Protein AF-A0A849EPE6-F1 (afdb_monomer_lite)

Sequence (149 aa):
YKRLVNDLRHNDMVILGFRPEEKKQYGLLEIQEGRVCKIIEWKYWRDYSLEAQATLTLCNAGIYAVRKEVLERYLPVLSNRPQRVNKRVNGRMTEIEEYFITDLVEFMVVDGCRVGYVVCADEHEPMGVDDPVSLAWAQKVYAAHLNSA

Foldseek 3Di:
DVVQQVCVVPFQKEFEWEADPDQPQFWFFDDDPQFGQATHGSVCCVVDDPVSVVVRRIGTLVDMDGDPVLCVVCVVVQVVDFDWDFDQDPNDTDTDTHGDPRVSSNVCVVVPGTYHYDYDPDPLVSDDDDDPVNVVVNVVVVVVVVVVD

Structure (mmCIF, N/CA/C/O backbone):
data_AF-A0A849EPE6-F1
#
_entry.id   AF-A0A849EPE6-F1
#
loop_
_atom_site.group_PDB
_atom_site.id
_atom_site.type_symbol
_atom_site.label_atom_id
_atom_site.label_alt_id
_atom_site.label_comp_id
_atom_site.label_asym_id
_atom_site.label_entity_id
_atom_site.label_seq_id
_atom_site.pdbx_PDB_ins_code
_atom_site.Cartn_x
_atom_site.Cartn_y
_atom_site.Cartn_z
_atom_site.occupancy
_atom_site.B_iso_or_equiv
_atom_site.auth_seq_id
_atom_site.auth_comp_id
_atom_site.auth_asym_id
_atom_site.auth_atom_id
_atom_site.pdbx_PDB_model_num
ATOM 1 N N . TYR A 1 1 ? -5.715 -9.994 -10.024 1.00 84.56 1 TYR A N 1
ATOM 2 C CA . TYR A 1 1 ? -7.021 -9.647 -9.406 1.00 84.56 1 TYR A CA 1
ATOM 3 C C . TYR A 1 1 ? -7.792 -10.809 -8.771 1.00 84.56 1 TYR A C 1
ATOM 5 O O . TYR A 1 1 ? -8.131 -10.681 -7.605 1.00 84.56 1 TYR A O 1
ATOM 13 N N . LYS A 1 2 ? -8.051 -11.949 -9.443 1.00 94.12 2 LYS A N 1
ATOM 14 C CA . LYS A 1 2 ? -8.824 -13.073 -8.843 1.00 94.12 2 LYS A CA 1
ATOM 15 C C . LYS A 1 2 ? -8.301 -13.538 -7.471 1.00 94.12 2 LYS A C 1
ATOM 17 O O . LYS A 1 2 ? -9.099 -13.772 -6.574 1.00 94.12 2 LYS A O 1
ATOM 22 N N . ARG A 1 3 ? -6.973 -13.612 -7.298 1.00 95.69 3 ARG A N 1
ATOM 23 C CA . ARG A 1 3 ? -6.330 -13.938 -6.009 1.00 95.69 3 ARG A CA 1
ATOM 24 C C . ARG A 1 3 ? -6.720 -12.957 -4.893 1.00 95.69 3 ARG A C 1
ATOM 26 O O . ARG A 1 3 ? -7.149 -13.404 -3.842 1.00 95.69 3 ARG A O 1
ATOM 33 N N . LEU A 1 4 ? -6.685 -11.647 -5.165 1.00 96.56 4 LEU A N 1
ATOM 34 C CA . LEU A 1 4 ? -7.097 -10.612 -4.204 1.00 96.56 4 LEU A CA 1
ATOM 35 C C . LEU A 1 4 ? -8.547 -10.813 -3.745 1.00 96.56 4 LEU A C 1
ATOM 37 O O . LEU A 1 4 ? -8.831 -10.791 -2.554 1.00 96.56 4 LEU A O 1
ATOM 41 N N . VAL A 1 5 ? -9.460 -11.046 -4.694 1.00 97.19 5 VAL A N 1
ATOM 42 C CA . VAL A 1 5 ? -10.888 -11.244 -4.397 1.00 97.19 5 VAL A CA 1
ATOM 43 C C . VAL A 1 5 ? -11.125 -1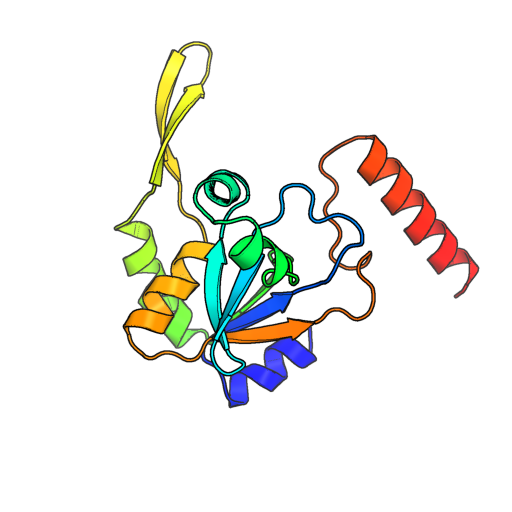2.548 -3.632 1.00 97.19 5 VAL A C 1
ATOM 45 O O . VAL A 1 5 ? -11.924 -12.573 -2.702 1.00 97.19 5 VAL A O 1
ATOM 48 N N . ASN A 1 6 ? -10.428 -13.631 -3.984 1.00 97.69 6 ASN A N 1
ATOM 49 C CA . ASN A 1 6 ? -10.544 -14.905 -3.271 1.00 97.69 6 ASN A CA 1
ATOM 50 C C . ASN A 1 6 ? -10.096 -14.787 -1.807 1.00 97.69 6 ASN A C 1
ATOM 52 O O . ASN A 1 6 ? -10.750 -15.342 -0.924 1.00 97.69 6 ASN A O 1
ATOM 56 N N . ASP A 1 7 ? -9.035 -14.028 -1.543 1.00 97.69 7 ASP A N 1
ATOM 57 C CA . ASP A 1 7 ? -8.491 -13.851 -0.196 1.00 97.69 7 ASP A CA 1
ATOM 58 C C . ASP A 1 7 ? -9.382 -12.984 0.710 1.00 97.69 7 ASP A C 1
ATOM 60 O O . ASP A 1 7 ? -9.251 -13.049 1.938 1.00 97.69 7 ASP A O 1
ATOM 64 N N . LEU A 1 8 ? -10.367 -12.262 0.150 1.00 97.88 8 LEU A N 1
ATOM 65 C CA . LEU A 1 8 ? -11.422 -11.605 0.935 1.00 97.88 8 LEU A CA 1
ATOM 66 C C . LEU A 1 8 ? -12.309 -12.594 1.701 1.00 97.88 8 LEU A C 1
ATOM 68 O O . LEU A 1 8 ? -13.051 -12.183 2.587 1.00 97.88 8 LEU A O 1
ATOM 72 N N . ARG A 1 9 ? -12.228 -13.904 1.433 1.00 96.81 9 ARG A N 1
ATOM 73 C CA . ARG A 1 9 ? -12.876 -14.924 2.279 1.00 96.81 9 ARG A CA 1
ATOM 74 C C . ARG A 1 9 ? -12.314 -14.953 3.701 1.00 96.81 9 ARG A C 1
ATOM 76 O O . ARG A 1 9 ? -13.009 -15.376 4.617 1.00 96.81 9 ARG A O 1
ATOM 83 N N . HIS A 1 10 ? -11.070 -14.510 3.887 1.00 96.44 10 HIS A N 1
ATOM 84 C CA . HIS A 1 10 ? -10.370 -14.561 5.173 1.00 96.44 10 HIS A CA 1
ATOM 85 C C . HIS A 1 10 ? -9.935 -13.184 5.688 1.00 96.44 10 HIS A C 1
ATOM 87 O O . HIS A 1 10 ? -9.476 -13.093 6.826 1.00 96.44 10 HIS A O 1
ATOM 93 N N . ASN A 1 11 ? -10.063 -12.131 4.874 1.00 98.19 11 ASN A N 1
ATOM 94 C CA . ASN A 1 11 ? -9.580 -10.783 5.176 1.00 98.19 11 ASN A CA 1
ATOM 95 C C . ASN A 1 11 ? -10.622 -9.723 4.801 1.00 98.19 11 ASN A C 1
ATOM 97 O O . ASN A 1 11 ? -11.344 -9.890 3.824 1.00 98.19 11 ASN A O 1
ATOM 101 N N . ASP A 1 12 ? -10.694 -8.639 5.566 1.00 98.31 12 ASP A N 1
ATOM 102 C CA . ASP A 1 12 ? -11.539 -7.466 5.306 1.00 98.31 12 ASP A CA 1
ATOM 103 C C . ASP A 1 12 ? -11.042 -6.644 4.112 1.00 98.31 12 ASP A C 1
ATOM 105 O O . ASP A 1 12 ? -11.841 -6.122 3.331 1.00 98.31 12 ASP A O 1
ATOM 109 N N . MET A 1 13 ? -9.719 -6.591 3.949 1.00 98.50 13 MET A N 1
ATOM 110 C CA . MET A 1 13 ? -9.012 -5.948 2.847 1.00 98.50 13 MET A CA 1
ATOM 111 C C . MET A 1 13 ? -7.810 -6.801 2.442 1.00 98.50 13 MET A C 1
ATOM 113 O O . MET A 1 13 ? -7.192 -7.464 3.275 1.00 98.50 13 MET A O 1
ATOM 117 N N . VAL A 1 14 ? -7.481 -6.801 1.155 1.00 98.56 14 VAL A N 1
ATOM 118 C CA . VAL A 1 14 ? -6.317 -7.486 0.595 1.00 98.56 14 VAL A CA 1
ATOM 119 C C . VAL A 1 14 ? -5.576 -6.527 -0.322 1.00 98.56 14 VAL A C 1
ATOM 121 O O . VAL A 1 14 ? -6.172 -5.926 -1.216 1.00 98.56 14 VAL A O 1
ATOM 124 N N . ILE A 1 15 ? -4.272 -6.408 -0.105 1.00 98.31 15 ILE A N 1
ATOM 125 C CA . ILE A 1 15 ? -3.397 -5.482 -0.825 1.00 98.31 15 ILE A CA 1
ATOM 126 C C . ILE A 1 15 ? -2.558 -6.258 -1.832 1.00 98.31 15 ILE A C 1
ATOM 128 O O . ILE A 1 15 ? -1.999 -7.305 -1.503 1.00 98.31 15 ILE A O 1
ATOM 132 N N . LEU A 1 16 ? -2.446 -5.764 -3.062 1.00 98.00 16 LEU A N 1
ATOM 133 C CA . LEU A 1 16 ? -1.427 -6.273 -3.968 1.00 98.00 16 LEU A CA 1
ATOM 134 C C . LEU A 1 16 ? -0.085 -5.651 -3.582 1.00 98.00 16 LEU A C 1
ATOM 136 O O . LEU A 1 16 ? 0.086 -4.434 -3.630 1.00 98.00 16 LEU A O 1
ATOM 140 N N . GLY A 1 17 ? 0.858 -6.497 -3.192 1.00 97.12 17 GLY A N 1
ATOM 141 C CA . GLY A 1 17 ? 2.247 -6.122 -2.996 1.00 97.12 17 GLY A CA 1
ATOM 142 C C . GLY A 1 17 ? 3.135 -6.685 -4.098 1.00 97.12 17 GLY A C 1
ATOM 143 O O . GLY A 1 17 ? 2.759 -7.620 -4.805 1.00 97.12 17 GLY A O 1
ATOM 144 N N . PHE A 1 18 ? 4.339 -6.151 -4.227 1.00 96.12 18 PHE A N 1
ATOM 145 C CA . PHE A 1 18 ? 5.368 -6.668 -5.128 1.00 96.12 18 PHE A CA 1
ATOM 146 C C . PHE A 1 18 ? 6.757 -6.385 -4.554 1.00 96.12 18 PHE A C 1
ATOM 148 O O . PHE A 1 18 ? 6.895 -5.609 -3.607 1.00 96.12 18 PHE A O 1
ATOM 155 N N . ARG A 1 19 ? 7.777 -7.067 -5.072 1.00 94.75 19 ARG A N 1
ATOM 156 C CA . ARG A 1 19 ? 9.164 -6.914 -4.623 1.00 94.75 19 ARG A CA 1
ATOM 157 C C . ARG A 1 19 ? 10.005 -6.438 -5.800 1.00 94.75 19 ARG A C 1
ATOM 159 O O . ARG A 1 19 ? 10.469 -7.310 -6.514 1.00 94.75 19 ARG A O 1
ATOM 166 N N . PRO A 1 20 ? 10.138 -5.120 -6.019 1.00 90.12 20 PRO A N 1
ATOM 167 C CA . PRO A 1 20 ? 11.019 -4.610 -7.057 1.00 90.12 20 PRO A CA 1
ATOM 168 C C . PRO A 1 20 ? 12.490 -4.793 -6.665 1.00 90.12 20 PRO A C 1
ATOM 170 O O . PRO A 1 20 ? 12.809 -4.786 -5.470 1.00 90.12 20 PRO A O 1
ATOM 173 N N . GLU A 1 21 ? 13.388 -4.840 -7.651 1.00 86.62 21 GLU A N 1
ATOM 174 C CA . GLU A 1 21 ? 14.838 -4.723 -7.412 1.00 86.62 21 GLU A CA 1
ATOM 175 C C . GLU A 1 21 ? 15.184 -3.433 -6.641 1.00 86.62 21 GLU A C 1
ATOM 177 O O . GLU A 1 21 ? 15.974 -3.449 -5.694 1.00 86.62 21 GLU A O 1
ATOM 182 N N . GLU A 1 22 ? 14.520 -2.323 -6.986 1.00 85.06 22 GLU A N 1
ATOM 183 C CA . GLU A 1 22 ? 14.636 -1.034 -6.301 1.00 85.06 22 GLU A CA 1
ATOM 184 C C . GLU A 1 22 ? 13.274 -0.530 -5.803 1.00 85.06 22 GLU A C 1
ATOM 186 O O . GLU A 1 22 ? 12.332 -0.344 -6.572 1.00 85.06 22 GLU A O 1
ATOM 191 N N . LYS A 1 23 ? 13.175 -0.217 -4.504 1.00 83.50 23 LYS A N 1
ATOM 192 C CA . LYS A 1 23 ? 11.916 0.216 -3.862 1.00 83.50 23 LYS A CA 1
ATOM 193 C C . LYS A 1 23 ? 11.394 1.588 -4.326 1.00 83.50 23 LYS A C 1
ATOM 195 O O . LYS A 1 23 ? 10.249 1.918 -4.033 1.00 83.50 23 LYS A O 1
ATOM 200 N N . LYS A 1 24 ? 12.206 2.403 -5.011 1.00 86.06 24 LYS A N 1
ATOM 201 C CA . LYS A 1 24 ? 11.855 3.760 -5.485 1.00 86.06 24 LYS A CA 1
ATOM 202 C C . LYS A 1 24 ? 11.091 4.581 -4.423 1.00 86.06 24 LYS A C 1
ATOM 204 O O . LYS A 1 24 ? 11.525 4.635 -3.276 1.00 86.06 24 LYS A O 1
ATOM 209 N N . GLN A 1 25 ? 9.989 5.233 -4.804 1.00 89.88 25 GLN A N 1
ATOM 210 C CA . GLN A 1 25 ? 9.130 6.039 -3.928 1.00 89.88 25 GLN A CA 1
ATOM 211 C C . GLN A 1 25 ? 7.829 5.315 -3.532 1.00 89.88 25 GLN A C 1
ATOM 213 O O . GLN A 1 25 ? 6.838 5.965 -3.204 1.00 89.88 25 GLN A O 1
ATOM 218 N N . TYR A 1 26 ? 7.807 3.978 -3.555 1.00 92.31 26 TYR A N 1
ATOM 219 C CA . TYR A 1 26 ? 6.617 3.216 -3.165 1.00 92.31 26 TYR A CA 1
ATOM 220 C C . TYR A 1 26 ? 6.385 3.242 -1.648 1.00 92.31 26 TYR A C 1
ATOM 222 O O . TYR A 1 26 ? 7.317 3.348 -0.856 1.00 92.31 26 TYR A O 1
ATOM 230 N N . GLY A 1 27 ? 5.133 3.087 -1.217 1.00 94.50 27 GLY A N 1
ATOM 231 C CA . GLY A 1 27 ? 4.841 2.732 0.174 1.00 94.50 27 GLY A CA 1
ATOM 232 C C . GLY A 1 27 ? 5.283 1.294 0.471 1.00 94.50 27 GLY A C 1
ATOM 233 O O . GLY A 1 27 ? 5.224 0.439 -0.411 1.00 94.50 27 GLY A O 1
ATOM 234 N N . LEU A 1 28 ? 5.706 0.999 1.700 1.00 95.81 28 LEU A N 1
ATOM 235 C CA . LEU A 1 28 ? 6.124 -0.346 2.118 1.00 95.81 28 LEU A CA 1
ATOM 236 C C . LEU A 1 28 ? 5.087 -0.988 3.033 1.00 95.81 28 LEU A C 1
ATOM 238 O O . LEU A 1 28 ? 4.590 -0.347 3.955 1.00 95.81 28 LEU A O 1
ATOM 242 N N . LEU A 1 29 ? 4.784 -2.264 2.802 1.00 97.06 29 LEU A N 1
ATOM 243 C CA . LEU A 1 29 ? 3.901 -3.038 3.668 1.00 97.06 29 LEU A CA 1
ATOM 244 C C . LEU A 1 29 ? 4.673 -3.473 4.917 1.00 97.06 29 LEU A C 1
ATOM 246 O O . LEU A 1 29 ? 5.623 -4.253 4.820 1.00 97.06 29 LEU A O 1
ATOM 250 N N . GLU A 1 30 ? 4.244 -3.012 6.090 1.00 95.88 30 GLU A N 1
ATOM 251 C CA . GLU A 1 30 ? 4.708 -3.574 7.358 1.00 95.88 30 GLU A CA 1
ATOM 252 C C . GLU A 1 30 ? 3.862 -4.802 7.685 1.00 95.88 30 GLU A C 1
ATOM 254 O O . GLU A 1 30 ? 2.634 -4.719 7.783 1.00 95.88 30 GLU A O 1
ATOM 259 N N . ILE A 1 31 ? 4.522 -5.952 7.826 1.00 95.62 31 ILE A N 1
ATOM 260 C CA . ILE A 1 31 ? 3.862 -7.240 8.027 1.00 95.62 31 ILE A CA 1
ATOM 261 C C . ILE A 1 31 ? 4.209 -7.778 9.406 1.00 95.62 31 ILE A C 1
ATOM 263 O O . ILE A 1 31 ? 5.383 -7.941 9.732 1.00 95.62 31 ILE A O 1
ATOM 267 N N . GLN A 1 32 ? 3.185 -8.127 10.179 1.00 93.81 32 GLN A N 1
ATOM 268 C CA . GLN A 1 32 ? 3.329 -8.849 11.439 1.00 93.81 32 GLN A CA 1
ATOM 269 C C . GLN A 1 32 ? 2.406 -10.066 11.413 1.00 93.81 32 GLN A C 1
ATOM 271 O O . GLN A 1 32 ? 1.273 -9.993 10.940 1.00 93.81 32 GLN A O 1
ATOM 276 N N . GLU A 1 33 ? 2.917 -11.217 11.852 1.00 93.19 33 GLU A N 1
ATOM 277 C CA . GLU A 1 33 ? 2.153 -12.476 11.911 1.00 93.19 33 GLU A CA 1
ATOM 278 C C . GLU A 1 33 ? 1.444 -12.844 10.587 1.00 93.19 33 GLU A C 1
ATOM 280 O O . GLU A 1 33 ? 0.332 -13.375 10.558 1.00 93.19 33 GLU A O 1
ATOM 285 N N . GLY A 1 34 ? 2.086 -12.533 9.455 1.00 94.06 34 GLY A N 1
ATOM 286 C CA . GLY A 1 34 ? 1.562 -12.820 8.117 1.00 94.06 34 GLY A CA 1
ATOM 287 C C . GLY A 1 34 ? 0.432 -11.897 7.646 1.00 94.06 34 GLY A C 1
ATOM 288 O O . GLY A 1 34 ? -0.190 -12.189 6.625 1.00 94.06 34 GLY A O 1
ATOM 289 N N . ARG A 1 35 ? 0.164 -10.788 8.345 1.00 96.56 35 ARG A N 1
ATOM 290 C CA . ARG A 1 35 ? -0.845 -9.781 7.977 1.00 96.56 35 ARG A CA 1
ATOM 291 C C . ARG A 1 35 ? -0.225 -8.399 7.857 1.00 96.56 35 ARG A C 1
ATOM 293 O O . ARG A 1 35 ? 0.802 -8.131 8.468 1.00 96.56 35 ARG A O 1
ATOM 300 N N . VAL A 1 36 ? -0.847 -7.533 7.063 1.00 97.81 36 VAL A N 1
ATOM 301 C CA . VAL A 1 36 ? -0.408 -6.140 6.933 1.00 97.81 36 VAL A CA 1
ATOM 302 C C . VAL A 1 36 ? -0.923 -5.357 8.135 1.00 97.81 36 VAL A C 1
ATOM 304 O O . VAL A 1 36 ? -2.120 -5.381 8.412 1.00 97.81 36 VAL A O 1
ATOM 307 N N . CYS A 1 37 ? -0.027 -4.667 8.833 1.00 96.50 37 CYS A N 1
ATOM 308 C CA . CYS A 1 37 ? -0.373 -3.820 9.975 1.00 96.50 37 CYS A CA 1
ATOM 309 C C . CYS A 1 37 ? -0.511 -2.352 9.578 1.00 96.50 37 CYS A C 1
ATOM 311 O O . CYS A 1 37 ? -1.378 -1.658 10.098 1.00 96.50 37 CYS A O 1
ATOM 313 N N . LYS A 1 38 ? 0.329 -1.892 8.647 1.00 96.25 38 LYS A N 1
ATOM 314 C CA . LYS A 1 38 ? 0.313 -0.527 8.114 1.00 96.25 38 LYS A CA 1
ATOM 315 C C . LYS A 1 38 ? 1.064 -0.434 6.790 1.00 96.25 38 L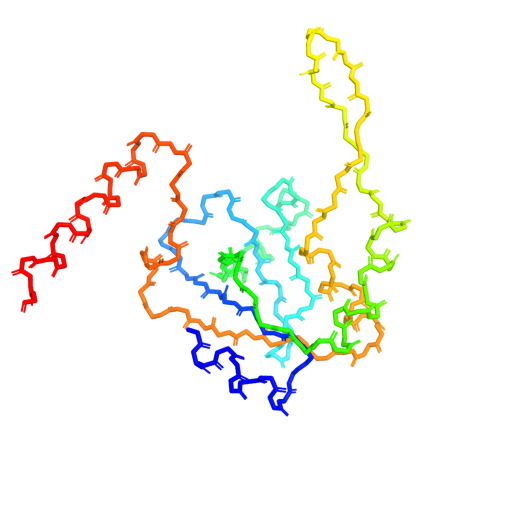YS A C 1
ATOM 317 O O . LYS A 1 38 ? 1.774 -1.367 6.400 1.00 96.25 38 LYS A O 1
ATOM 322 N N . ILE A 1 39 ? 0.933 0.712 6.129 1.00 97.00 39 ILE A N 1
ATOM 323 C CA . ILE A 1 39 ? 1.717 1.066 4.946 1.00 97.00 39 ILE A CA 1
ATOM 324 C C . ILE A 1 39 ? 2.583 2.273 5.281 1.00 97.00 39 ILE A C 1
ATOM 326 O O . ILE A 1 39 ? 2.085 3.320 5.673 1.00 97.00 39 ILE A O 1
ATOM 330 N N . ILE A 1 40 ? 3.891 2.124 5.112 1.00 94.44 40 ILE A N 1
ATOM 331 C CA . ILE A 1 40 ? 4.864 3.171 5.404 1.00 94.44 40 ILE A CA 1
ATOM 332 C C . ILE A 1 40 ? 5.181 3.909 4.106 1.00 94.44 40 ILE A C 1
ATOM 334 O O . ILE A 1 40 ? 5.893 3.386 3.246 1.00 94.44 40 ILE A O 1
ATOM 338 N N . GLU A 1 41 ? 4.669 5.130 3.970 1.00 92.75 41 GLU A N 1
ATOM 339 C CA . GLU A 1 41 ? 4.962 5.985 2.817 1.00 92.75 41 GLU A CA 1
ATOM 340 C C . GLU A 1 41 ? 6.457 6.321 2.725 1.00 92.75 41 GLU A C 1
ATOM 342 O O . GLU A 1 41 ? 7.123 6.535 3.742 1.00 92.75 41 GLU A O 1
ATOM 347 N N . TRP A 1 42 ? 6.974 6.445 1.498 1.00 89.56 42 TRP A N 1
ATOM 348 C CA . TRP A 1 42 ? 8.388 6.740 1.222 1.00 89.56 42 TRP A CA 1
ATOM 349 C C . TRP A 1 42 ? 8.947 7.925 2.027 1.00 89.56 42 TRP A C 1
ATOM 351 O O . TRP A 1 42 ? 10.041 7.853 2.589 1.00 89.56 42 TRP A O 1
ATOM 361 N N . LYS A 1 43 ? 8.156 8.997 2.168 1.00 87.75 43 LYS A N 1
ATOM 362 C CA . LYS A 1 43 ? 8.520 10.205 2.934 1.00 87.75 43 LYS A CA 1
ATOM 363 C C . LYS A 1 43 ? 8.839 9.941 4.414 1.00 87.75 43 LYS A C 1
ATOM 365 O O . LYS A 1 43 ? 9.541 10.747 5.028 1.00 87.75 43 LYS A O 1
ATOM 370 N N . TYR A 1 44 ? 8.338 8.840 4.973 1.00 88.06 44 TYR A N 1
ATOM 371 C CA . TYR A 1 44 ? 8.505 8.458 6.376 1.00 88.06 44 TYR A CA 1
ATOM 372 C C . TYR A 1 44 ? 9.537 7.348 6.576 1.00 88.06 44 TYR A C 1
ATOM 374 O O . TYR A 1 44 ? 9.812 6.975 7.710 1.00 88.06 44 TYR A O 1
ATOM 382 N N . TRP A 1 45 ? 10.173 6.834 5.516 1.00 87.38 45 TRP A N 1
ATOM 383 C CA . TRP A 1 45 ? 11.201 5.793 5.659 1.00 87.38 45 TRP A CA 1
ATOM 384 C C . TRP A 1 45 ? 12.356 6.229 6.557 1.00 87.38 45 TRP A C 1
ATOM 386 O O . TRP A 1 45 ? 12.869 5.434 7.336 1.00 87.38 45 TRP A O 1
ATOM 396 N N . ARG A 1 46 ? 12.732 7.511 6.483 1.00 86.81 46 ARG A N 1
ATOM 397 C CA . ARG A 1 46 ? 13.795 8.112 7.304 1.00 86.81 46 ARG A CA 1
ATOM 398 C C . ARG A 1 46 ? 13.544 8.024 8.810 1.00 86.81 46 ARG A C 1
ATOM 400 O O . ARG A 1 46 ? 14.495 8.133 9.575 1.00 86.81 46 ARG A O 1
ATOM 407 N N . ASP A 1 47 ? 12.293 7.831 9.217 1.00 89.31 47 ASP A N 1
ATOM 408 C CA . ASP A 1 47 ? 11.912 7.722 10.623 1.00 89.31 47 ASP A CA 1
ATOM 409 C C . ASP A 1 47 ? 12.159 6.294 11.165 1.00 89.31 47 ASP A C 1
ATOM 411 O O . ASP A 1 47 ? 12.042 6.055 12.365 1.00 89.31 47 ASP A O 1
ATOM 415 N N . TYR A 1 48 ? 12.543 5.343 10.299 1.00 86.31 48 TYR A N 1
AT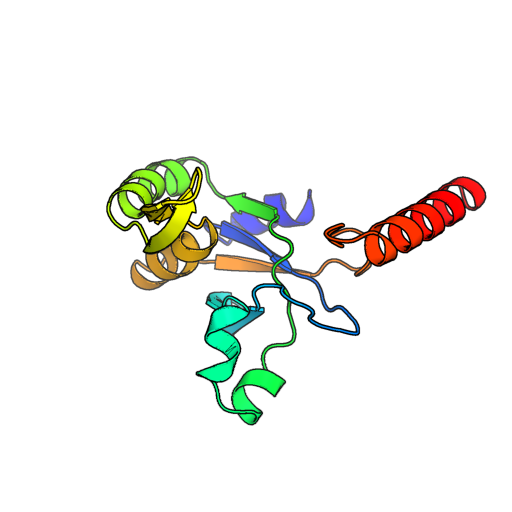OM 416 C CA . TYR A 1 48 ? 12.826 3.944 10.634 1.00 86.31 48 TYR A CA 1
ATOM 417 C C . TYR A 1 48 ? 14.327 3.656 10.635 1.00 86.31 48 TYR A C 1
ATOM 419 O O . TYR A 1 48 ? 15.076 4.147 9.786 1.00 86.31 48 TYR A O 1
ATOM 427 N N . SER A 1 49 ? 14.767 2.777 11.541 1.00 89.06 49 SER A N 1
ATOM 428 C CA . SER A 1 49 ? 16.144 2.273 11.544 1.00 89.06 49 SER A CA 1
ATOM 429 C C . SER A 1 49 ? 16.456 1.492 10.262 1.00 89.06 49 SER A C 1
ATOM 431 O O . SER A 1 49 ? 15.565 0.921 9.629 1.00 89.06 49 SER A O 1
ATOM 433 N N . LEU A 1 50 ? 17.738 1.420 9.890 1.00 85.81 50 LEU A N 1
ATOM 434 C CA . LEU A 1 50 ? 18.179 0.633 8.731 1.00 85.81 50 LEU A CA 1
ATOM 435 C C . LEU A 1 50 ? 17.786 -0.846 8.852 1.00 85.81 50 LEU A C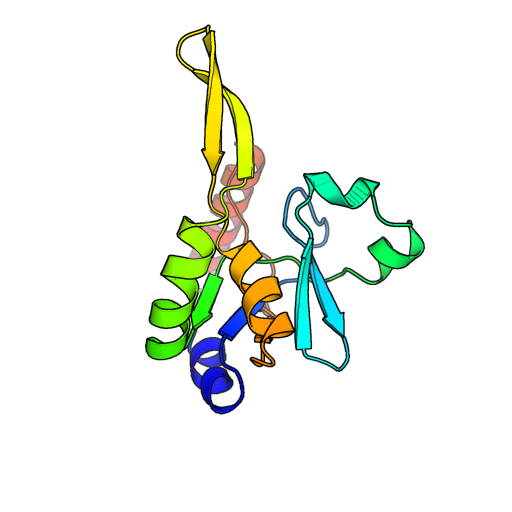 1
ATOM 437 O O . LEU A 1 50 ? 17.391 -1.461 7.866 1.00 85.81 50 LEU A O 1
ATOM 441 N N . GLU A 1 51 ? 17.844 -1.400 10.064 1.00 87.56 51 GLU A N 1
ATOM 442 C CA . GLU A 1 51 ? 17.419 -2.772 10.350 1.00 87.56 51 GLU A CA 1
ATOM 443 C C . GLU A 1 51 ? 15.917 -2.960 10.100 1.00 87.56 51 GLU A C 1
ATOM 445 O O . GLU A 1 51 ? 15.521 -3.895 9.405 1.00 87.56 51 GLU A O 1
ATOM 450 N N . ALA A 1 52 ? 15.078 -2.029 10.569 1.00 87.00 52 ALA A N 1
ATOM 451 C CA . ALA A 1 52 ? 13.646 -2.073 10.297 1.00 87.00 52 ALA A CA 1
ATOM 452 C C . ALA A 1 52 ? 13.373 -1.970 8.787 1.00 87.00 52 ALA A C 1
ATOM 454 O O . ALA A 1 52 ? 12.654 -2.800 8.230 1.00 87.00 52 ALA A O 1
ATOM 455 N N . GLN A 1 53 ? 14.023 -1.029 8.093 1.00 85.31 53 GLN A N 1
ATOM 456 C CA . GLN A 1 53 ? 13.894 -0.859 6.641 1.00 85.31 53 GLN A CA 1
ATOM 457 C C . GLN A 1 53 ? 14.331 -2.095 5.839 1.00 85.31 53 GLN A C 1
ATOM 459 O O . GLN A 1 53 ? 13.768 -2.361 4.771 1.00 85.31 53 GLN A O 1
ATOM 464 N N . ALA A 1 54 ? 15.303 -2.866 6.335 1.00 85.62 54 ALA A N 1
ATOM 465 C CA . ALA A 1 54 ? 15.762 -4.097 5.695 1.00 85.62 54 ALA A CA 1
ATOM 466 C C . ALA A 1 54 ? 14.691 -5.202 5.704 1.00 85.62 54 ALA A C 1
ATOM 468 O O . ALA A 1 54 ? 14.623 -5.994 4.766 1.00 85.62 54 ALA A O 1
ATOM 469 N N . THR A 1 55 ? 13.811 -5.227 6.711 1.00 87.62 55 THR A N 1
ATOM 470 C CA . THR A 1 55 ? 12.704 -6.200 6.782 1.00 87.62 55 THR A CA 1
ATOM 471 C C . THR A 1 55 ? 11.513 -5.818 5.892 1.00 87.62 55 THR A C 1
ATOM 473 O O . THR A 1 55 ? 10.762 -6.682 5.432 1.00 87.62 55 THR A O 1
ATOM 476 N N . LEU A 1 56 ? 11.376 -4.529 5.567 1.00 91.00 56 LEU A N 1
ATOM 477 C CA . LEU A 1 56 ? 10.317 -3.978 4.721 1.00 91.00 56 LEU A CA 1
ATOM 478 C C . LEU A 1 56 ? 10.622 -4.194 3.231 1.00 91.00 56 LEU A C 1
ATOM 480 O O . LEU A 1 56 ? 11.115 -3.302 2.540 1.00 91.00 56 LEU A O 1
ATOM 484 N N . THR A 1 57 ? 10.357 -5.402 2.734 1.00 91.38 57 THR A N 1
ATOM 485 C CA . THR A 1 57 ? 10.699 -5.816 1.355 1.00 91.38 57 THR A CA 1
ATOM 486 C C . THR A 1 57 ? 9.537 -5.758 0.363 1.00 91.38 57 THR A C 1
ATOM 488 O O . THR A 1 57 ? 9.771 -5.816 -0.840 1.00 91.38 57 THR A O 1
ATOM 491 N N . LEU A 1 58 ? 8.292 -5.655 0.835 1.00 95.94 58 LEU A N 1
ATOM 492 C CA . LEU A 1 58 ? 7.104 -5.618 -0.020 1.00 95.94 58 LEU A CA 1
ATOM 493 C C . LEU A 1 58 ? 6.636 -4.180 -0.238 1.00 95.94 58 LEU A C 1
ATOM 495 O O . LEU A 1 58 ? 6.280 -3.490 0.714 1.00 95.94 58 LEU A O 1
ATOM 499 N N . CYS A 1 59 ? 6.601 -3.759 -1.498 1.00 95.94 59 CYS A N 1
ATOM 500 C CA . CYS A 1 59 ? 6.060 -2.474 -1.922 1.00 95.94 59 CYS A CA 1
ATOM 501 C C . CYS A 1 59 ? 4.550 -2.576 -2.150 1.00 95.94 59 CYS A C 1
ATOM 503 O O . CYS A 1 59 ? 4.055 -3.585 -2.654 1.00 95.94 59 CYS A O 1
ATOM 505 N N . ASN A 1 60 ? 3.825 -1.520 -1.797 1.00 96.94 60 ASN A N 1
ATOM 506 C CA . ASN A 1 60 ? 2.412 -1.342 -2.086 1.00 96.94 60 ASN A CA 1
ATOM 507 C C . ASN A 1 60 ? 2.218 -1.013 -3.574 1.00 96.94 60 ASN A C 1
ATOM 509 O O . ASN A 1 60 ? 2.697 0.018 -4.040 1.00 96.94 60 ASN A O 1
ATOM 513 N N . ALA A 1 61 ? 1.478 -1.851 -4.303 1.00 95.44 61 ALA A N 1
ATOM 514 C CA . ALA A 1 61 ? 1.159 -1.616 -5.714 1.00 95.44 61 ALA A CA 1
ATOM 515 C C . ALA A 1 61 ? 0.031 -0.589 -5.932 1.00 95.44 61 ALA A C 1
ATOM 517 O O . ALA A 1 61 ? -0.332 -0.312 -7.070 1.00 95.44 61 ALA A O 1
ATOM 518 N N . GLY A 1 62 ? -0.606 -0.091 -4.865 1.00 95.06 62 GLY A N 1
ATOM 519 C CA . GLY A 1 62 ? -1.764 0.802 -4.981 1.00 95.06 62 GLY A CA 1
ATOM 520 C C . GLY A 1 62 ? -3.043 0.103 -5.459 1.00 95.06 62 GLY A C 1
ATOM 521 O O . GLY A 1 62 ? -3.995 0.766 -5.865 1.00 95.06 62 GLY A O 1
ATOM 522 N N . ILE A 1 63 ? -3.084 -1.231 -5.409 1.00 96.31 63 ILE A N 1
ATOM 523 C CA . ILE A 1 63 ? -4.219 -2.052 -5.837 1.00 96.31 63 ILE A CA 1
ATOM 524 C C . ILE A 1 63 ? -4.777 -2.799 -4.629 1.00 96.31 63 ILE A C 1
ATOM 526 O O . ILE A 1 63 ? -4.061 -3.537 -3.948 1.00 96.31 63 ILE A O 1
ATOM 530 N N . TYR A 1 64 ? -6.085 -2.670 -4.419 1.00 97.62 64 TYR A N 1
ATOM 531 C CA . TYR A 1 64 ? -6.767 -3.205 -3.247 1.00 97.62 64 TYR A CA 1
ATOM 532 C C . TYR A 1 64 ? -8.031 -3.964 -3.642 1.00 97.62 64 TYR A C 1
ATOM 534 O O . TYR A 1 64 ? -8.763 -3.562 -4.546 1.00 97.62 64 TYR A O 1
ATOM 542 N N . ALA A 1 65 ? -8.314 -5.046 -2.926 1.00 98.12 65 ALA A N 1
ATOM 543 C CA . ALA A 1 65 ? -9.647 -5.619 -2.836 1.00 98.12 65 ALA A CA 1
ATOM 544 C C . ALA A 1 65 ? -10.151 -5.404 -1.408 1.00 98.12 65 ALA A C 1
ATOM 546 O O . ALA A 1 65 ? -9.405 -5.601 -0.454 1.00 98.12 65 ALA A O 1
ATOM 547 N N . VAL A 1 66 ? -11.404 -4.997 -1.247 1.00 98.06 66 VAL A N 1
ATOM 548 C CA . VAL A 1 66 ? -11.999 -4.714 0.063 1.00 98.06 66 VAL A CA 1
ATOM 549 C C . VAL A 1 66 ? -13.465 -5.118 0.041 1.00 98.06 66 VAL A C 1
ATOM 551 O O . VAL A 1 66 ? -14.130 -4.997 -0.992 1.00 98.06 66 VAL A O 1
ATOM 554 N N . ARG A 1 67 ? -13.975 -5.632 1.163 1.00 97.62 67 ARG A N 1
ATOM 555 C CA . ARG A 1 67 ? -15.414 -5.874 1.308 1.00 97.62 67 ARG A CA 1
ATOM 556 C C . ARG A 1 67 ? -16.162 -4.545 1.276 1.00 97.62 67 ARG A C 1
ATOM 558 O O . ARG A 1 67 ? -15.757 -3.593 1.939 1.00 97.62 67 ARG A O 1
ATOM 565 N N . LYS A 1 68 ? -17.263 -4.485 0.528 1.00 97.62 68 LYS A N 1
ATOM 566 C CA . LYS A 1 68 ? -18.031 -3.249 0.338 1.00 97.62 68 LYS A CA 1
ATOM 567 C C . LYS A 1 68 ? -18.470 -2.649 1.676 1.00 97.62 68 LYS A C 1
ATOM 569 O O . LYS A 1 68 ? -18.266 -1.464 1.904 1.00 97.62 68 LYS A O 1
ATOM 574 N N . GLU A 1 69 ? -18.997 -3.476 2.571 1.00 97.44 69 GLU A N 1
ATOM 575 C CA . GLU A 1 69 ? -19.547 -3.058 3.865 1.00 97.44 69 GLU A CA 1
ATOM 576 C C . GLU A 1 69 ? -18.453 -2.516 4.797 1.00 97.44 69 GLU A C 1
ATOM 578 O O . GLU A 1 69 ? -18.685 -1.608 5.594 1.00 97.44 69 GLU A O 1
ATOM 583 N N . VAL A 1 70 ? -17.238 -3.061 4.678 1.00 97.50 70 VAL A N 1
ATOM 584 C CA . VAL A 1 70 ? -16.053 -2.563 5.384 1.00 97.50 70 VAL A CA 1
ATOM 585 C C . VAL A 1 70 ? -15.657 -1.204 4.814 1.00 97.50 70 VAL A C 1
ATOM 587 O O . VAL A 1 70 ? -15.485 -0.252 5.568 1.00 97.50 70 VAL A O 1
ATOM 590 N N . LEU A 1 71 ? -15.567 -1.076 3.489 1.00 97.56 71 LEU A N 1
ATOM 591 C CA . LEU A 1 71 ? -15.202 0.190 2.856 1.00 97.56 71 LEU A CA 1
ATOM 592 C C . LEU A 1 71 ? -16.201 1.309 3.200 1.00 97.56 71 LEU A C 1
ATOM 594 O O . LEU A 1 71 ? -15.786 2.404 3.569 1.00 97.56 71 LEU A O 1
ATOM 598 N N . GLU A 1 72 ? -17.504 1.026 3.156 1.00 97.94 72 GLU A N 1
ATOM 599 C CA . GLU A 1 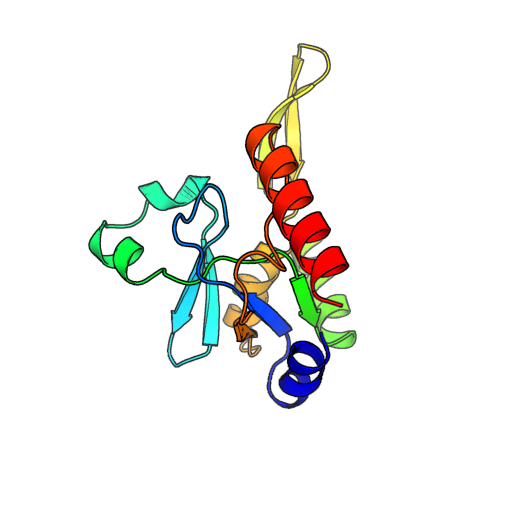72 ? -18.562 1.974 3.541 1.00 97.94 72 GLU A CA 1
ATOM 600 C C . GLU A 1 72 ? -18.445 2.426 5.004 1.00 97.94 72 GLU A C 1
ATOM 602 O O . GLU A 1 72 ? -18.729 3.583 5.312 1.00 97.94 72 GLU A O 1
ATOM 607 N N . ARG A 1 73 ? -17.975 1.552 5.903 1.00 97.81 73 ARG A N 1
ATOM 608 C CA . ARG A 1 73 ? -17.715 1.899 7.307 1.00 97.81 73 ARG A CA 1
ATOM 609 C C . ARG A 1 73 ? -16.510 2.826 7.474 1.00 97.81 73 ARG A C 1
ATOM 611 O O . ARG A 1 73 ? -16.566 3.729 8.306 1.00 97.81 73 ARG A O 1
ATOM 618 N N . TYR A 1 74 ? -15.427 2.601 6.730 1.00 97.94 74 TYR A N 1
ATOM 619 C CA . TYR A 1 74 ? -14.163 3.310 6.957 1.00 97.94 74 TYR A CA 1
ATOM 620 C C . TYR A 1 74 ? -13.956 4.557 6.092 1.00 97.94 74 TYR A C 1
ATOM 622 O O . TYR A 1 74 ? -13.184 5.430 6.486 1.00 97.94 74 TYR A O 1
ATOM 630 N N . LEU A 1 75 ? -14.667 4.716 4.971 1.00 97.25 75 LEU A N 1
ATOM 631 C CA . LEU A 1 75 ? -14.606 5.956 4.185 1.00 97.25 75 LEU A CA 1
ATOM 632 C C . LEU A 1 75 ? -14.972 7.212 5.008 1.00 97.25 75 LEU A C 1
ATOM 634 O O . LEU A 1 75 ? -14.224 8.187 4.927 1.00 97.25 75 LEU A O 1
ATOM 638 N N . PRO A 1 76 ? -16.024 7.211 5.857 1.00 97.62 76 PRO A N 1
ATOM 639 C CA . PRO A 1 76 ? -16.295 8.334 6.758 1.00 97.62 76 PRO A CA 1
ATOM 640 C C . PRO A 1 76 ? -15.197 8.564 7.806 1.00 97.62 76 PRO A C 1
ATOM 642 O O . PRO A 1 76 ? -14.963 9.694 8.229 1.00 97.62 76 PRO A O 1
ATOM 645 N N . VAL A 1 77 ? -14.514 7.508 8.258 1.00 96.88 77 VAL A N 1
ATOM 646 C CA . VAL A 1 77 ? -13.392 7.642 9.204 1.00 96.88 77 VAL A CA 1
ATOM 647 C C . VAL A 1 77 ? -12.223 8.351 8.524 1.00 96.88 77 VAL A C 1
ATOM 649 O O . VAL A 1 77 ? -11.675 9.296 9.089 1.00 96.88 77 VAL A O 1
ATOM 652 N N . LEU A 1 78 ? -11.898 7.946 7.292 1.00 96.44 78 LEU A N 1
ATOM 653 C CA . LEU A 1 78 ? -10.864 8.575 6.476 1.00 96.44 78 LEU A CA 1
ATOM 654 C C . LEU A 1 78 ? -11.184 10.047 6.195 1.00 96.44 78 LEU A C 1
ATOM 656 O O . LEU A 1 78 ? -10.330 10.903 6.411 1.00 96.44 78 LEU A O 1
ATOM 660 N N . SER A 1 79 ? -12.419 10.366 5.793 1.00 96.19 79 SER A N 1
ATOM 661 C CA . SER A 1 79 ? -12.811 11.746 5.469 1.00 96.19 79 SER A CA 1
ATOM 662 C C . SER A 1 79 ? -12.694 12.712 6.656 1.00 96.19 79 SER A C 1
ATOM 664 O O . SER A 1 79 ? -12.507 13.909 6.460 1.00 96.19 79 SER A O 1
ATOM 666 N N . ASN A 1 80 ? -12.785 12.203 7.888 1.00 96.81 80 ASN A N 1
ATOM 667 C CA . ASN A 1 80 ? -12.643 12.991 9.116 1.00 96.81 80 ASN A CA 1
ATOM 668 C C . ASN A 1 80 ? -11.189 13.111 9.611 1.00 96.81 80 ASN A C 1
ATOM 670 O O . ASN A 1 80 ? -10.948 13.748 10.638 1.00 96.81 80 ASN A O 1
ATOM 674 N N . ARG A 1 81 ? -10.219 12.493 8.925 1.00 95.69 81 ARG A N 1
ATOM 675 C CA . ARG A 1 81 ? -8.800 12.471 9.318 1.00 95.69 81 ARG A CA 1
ATOM 676 C C . ARG A 1 81 ? -7.870 12.852 8.154 1.00 95.69 81 ARG A C 1
ATOM 678 O O . ARG A 1 81 ? -7.002 12.060 7.797 1.00 95.69 81 ARG A O 1
ATOM 685 N N . PRO A 1 82 ? -8.033 14.042 7.547 1.00 95.12 82 PRO A N 1
ATOM 686 C CA . PRO A 1 82 ? -7.145 14.477 6.476 1.00 95.12 82 PRO A CA 1
ATOM 687 C C . PRO A 1 82 ? -5.712 14.693 6.966 1.00 95.12 82 PRO A C 1
ATOM 689 O O . PRO A 1 82 ? -5.481 15.214 8.062 1.00 95.12 82 PRO A O 1
ATOM 692 N N . GLN A 1 83 ? -4.742 14.402 6.102 1.00 92.44 83 GLN A N 1
ATOM 693 C CA . GLN A 1 83 ? -3.382 14.911 6.241 1.00 92.44 83 GLN A CA 1
ATOM 694 C C . GLN A 1 83 ? -3.334 16.336 5.681 1.00 92.44 83 GLN A C 1
ATOM 696 O O . GLN A 1 83 ? -3.626 16.561 4.508 1.00 92.44 83 GLN A O 1
ATOM 701 N N . ARG A 1 84 ? -2.960 17.315 6.510 1.00 93.94 84 ARG A N 1
ATOM 702 C CA . ARG A 1 84 ? -2.792 18.708 6.071 1.00 93.94 84 ARG A CA 1
ATOM 703 C C . ARG A 1 84 ? -1.392 18.925 5.530 1.00 93.94 84 ARG A C 1
ATOM 705 O O . ARG A 1 84 ? -0.407 18.695 6.232 1.00 93.94 84 ARG A O 1
ATOM 712 N N . VAL A 1 85 ? -1.300 19.377 4.284 1.00 92.06 85 VAL A N 1
ATOM 713 C CA . VAL A 1 85 ? -0.026 19.620 3.604 1.00 92.06 85 VAL A CA 1
ATOM 714 C C . VAL A 1 85 ? 0.001 21.010 2.984 1.00 92.06 85 VAL A C 1
ATOM 716 O O . VAL A 1 85 ? -0.967 21.470 2.386 1.00 92.06 85 VAL A O 1
ATOM 719 N N . ASN A 1 86 ? 1.142 21.688 3.097 1.00 93.94 86 ASN A N 1
ATOM 720 C CA . ASN A 1 86 ? 1.357 22.980 2.455 1.00 93.94 86 ASN A CA 1
ATOM 721 C C . ASN A 1 86 ? 1.896 22.763 1.039 1.00 93.94 86 ASN A C 1
ATOM 723 O O . ASN A 1 86 ? 3.002 22.249 0.864 1.00 93.94 86 ASN A O 1
ATOM 727 N N . LYS A 1 87 ? 1.124 23.162 0.024 1.00 93.44 87 LYS A N 1
ATOM 728 C CA . LYS A 1 87 ? 1.526 23.095 -1.385 1.00 93.44 87 LYS A CA 1
ATOM 729 C C . LYS A 1 87 ? 1.458 24.461 -2.048 1.00 93.44 87 LYS A C 1
ATOM 731 O O . LYS A 1 87 ? 0.661 25.327 -1.690 1.00 93.44 87 LYS A O 1
ATOM 736 N N . ARG A 1 88 ? 2.301 24.659 -3.063 1.00 94.50 88 ARG A N 1
ATOM 737 C CA . ARG A 1 88 ? 2.253 25.862 -3.892 1.00 94.50 88 ARG A CA 1
ATOM 738 C C . ARG A 1 88 ? 1.175 25.699 -4.960 1.00 94.50 88 ARG A C 1
ATOM 740 O O . ARG A 1 88 ? 1.391 25.013 -5.951 1.00 94.50 88 ARG A O 1
ATOM 747 N N . VAL A 1 89 ? 0.037 26.354 -4.768 1.00 92.25 89 VAL A N 1
ATOM 748 C CA . VAL A 1 89 ? -1.092 26.352 -5.706 1.00 92.25 89 VAL A CA 1
ATOM 749 C C . VAL A 1 89 ? -1.191 27.747 -6.311 1.00 92.25 89 VAL A C 1
ATOM 751 O O . VAL A 1 89 ? -1.284 28.738 -5.588 1.00 92.25 89 VAL A O 1
ATOM 754 N N . ASN A 1 90 ? -1.090 27.849 -7.640 1.00 92.31 90 ASN A N 1
ATOM 755 C CA . ASN A 1 90 ? -1.111 29.129 -8.364 1.00 92.31 90 ASN A CA 1
ATOM 756 C C . ASN A 1 90 ? -0.128 30.172 -7.788 1.00 92.31 90 ASN A C 1
ATOM 758 O O . ASN A 1 90 ? -0.452 31.343 -7.604 1.00 92.31 90 ASN A O 1
ATOM 762 N N . GLY A 1 91 ? 1.084 29.723 -7.442 1.00 93.81 91 GLY A N 1
ATOM 763 C CA . GLY A 1 91 ? 2.153 30.574 -6.914 1.00 93.81 91 GLY A CA 1
ATOM 764 C C . GLY A 1 91 ? 2.074 30.892 -5.416 1.00 93.81 91 GLY A C 1
ATOM 765 O O . GLY A 1 91 ? 3.071 31.378 -4.873 1.00 93.81 91 GLY A O 1
ATOM 766 N N . ARG A 1 92 ? 0.972 30.565 -4.727 1.00 94.81 92 ARG A N 1
ATOM 767 C CA . ARG A 1 92 ? 0.761 30.834 -3.294 1.00 94.81 92 ARG A CA 1
ATOM 768 C C . ARG A 1 92 ? 0.892 29.571 -2.453 1.00 94.81 92 ARG A C 1
ATOM 770 O O . ARG A 1 92 ? 0.467 28.499 -2.876 1.00 94.81 92 ARG A O 1
ATOM 777 N N . MET A 1 93 ? 1.468 29.704 -1.258 1.00 96.69 93 MET A N 1
ATOM 778 C CA . MET A 1 93 ? 1.467 28.610 -0.289 1.00 96.69 93 MET A CA 1
ATOM 779 C C . MET A 1 93 ? 0.054 28.436 0.254 1.00 96.69 93 MET A C 1
ATOM 781 O O . MET A 1 93 ? -0.525 29.390 0.765 1.00 96.69 93 MET A O 1
ATOM 785 N N . THR A 1 94 ? -0.500 27.246 0.069 1.00 96.00 94 THR A N 1
ATOM 786 C CA . THR A 1 94 ? -1.877 26.907 0.419 1.00 96.00 94 THR A CA 1
ATOM 787 C C . THR A 1 94 ? -1.852 25.599 1.191 1.00 96.00 94 THR A C 1
ATOM 789 O O . THR A 1 94 ? -1.258 24.624 0.726 1.00 96.00 94 THR A O 1
ATOM 792 N N . GLU A 1 95 ? -2.479 25.584 2.361 1.00 96.56 95 GLU A N 1
ATOM 793 C CA . GLU A 1 95 ? -2.735 24.342 3.080 1.00 96.56 95 GLU A CA 1
ATOM 794 C C . GLU A 1 95 ? -3.888 23.612 2.389 1.00 96.56 95 GLU A C 1
ATOM 796 O O . GLU A 1 95 ? -4.935 24.203 2.119 1.00 96.56 95 GLU A O 1
ATOM 801 N N . ILE A 1 96 ? -3.673 22.344 2.059 1.00 94.75 96 ILE A N 1
ATOM 802 C CA . ILE A 1 96 ? -4.684 21.470 1.473 1.00 94.75 96 ILE A CA 1
ATOM 803 C C . ILE A 1 96 ? -4.821 20.205 2.315 1.00 94.75 96 ILE A C 1
ATOM 805 O O . ILE A 1 96 ? -3.876 19.777 2.982 1.00 94.75 96 ILE A O 1
ATOM 809 N N . GLU A 1 97 ? -6.003 19.606 2.260 1.00 95.75 97 GLU A N 1
ATOM 810 C CA . GLU A 1 97 ? -6.312 18.336 2.906 1.00 95.75 97 GLU A CA 1
ATOM 811 C C . GLU A 1 97 ? -6.142 17.191 1.901 1.00 95.75 97 GLU A C 1
ATOM 813 O O . GLU A 1 97 ? -6.718 17.212 0.812 1.00 95.75 97 GLU A O 1
ATOM 818 N N . GLU A 1 98 ? -5.328 16.200 2.257 1.00 94.56 98 GLU A N 1
ATOM 819 C CA . GLU A 1 98 ? -5.101 14.983 1.481 1.00 94.56 98 GLU A CA 1
ATOM 820 C C . GLU A 1 98 ? -5.608 13.759 2.240 1.00 94.56 98 GLU A C 1
ATOM 822 O O . GLU A 1 98 ? -5.492 13.667 3.463 1.00 94.56 98 GLU A O 1
ATOM 827 N N . TYR A 1 99 ? -6.149 12.801 1.494 1.00 94.94 99 TYR A N 1
ATOM 828 C CA . TYR A 1 99 ? -6.697 11.559 2.023 1.00 94.94 99 TYR A CA 1
ATOM 829 C C . TYR A 1 99 ? -6.029 10.391 1.319 1.00 94.94 99 TYR A C 1
ATOM 831 O O . TYR A 1 99 ? -6.122 10.266 0.095 1.00 94.94 99 TYR A O 1
ATOM 839 N N . PHE A 1 100 ? -5.377 9.523 2.085 1.00 93.62 100 PHE A N 1
ATOM 840 C CA . PHE A 1 100 ? -4.675 8.377 1.534 1.00 93.62 100 PHE A CA 1
ATOM 841 C C . PHE A 1 100 ? -5.456 7.103 1.832 1.00 93.62 100 PHE A C 1
ATOM 843 O O . PHE A 1 100 ? -5.736 6.778 2.980 1.00 93.62 100 PHE A O 1
ATOM 850 N N . ILE A 1 101 ? -5.792 6.339 0.789 1.00 94.56 101 ILE A N 1
ATOM 851 C CA . ILE A 1 101 ? -6.425 5.017 0.945 1.00 94.56 101 ILE A CA 1
ATOM 852 C C . ILE A 1 101 ? -5.543 4.089 1.799 1.00 94.56 101 ILE A C 1
ATOM 854 O O . ILE A 1 101 ? -6.062 3.204 2.473 1.00 94.56 101 ILE A O 1
ATOM 858 N N . THR A 1 102 ? -4.225 4.306 1.808 1.00 95.94 102 THR A N 1
ATOM 859 C CA . THR A 1 102 ? -3.266 3.561 2.630 1.00 95.94 102 THR A CA 1
ATOM 860 C C . THR A 1 102 ? -3.512 3.733 4.132 1.00 95.94 102 THR A C 1
ATOM 862 O O . THR A 1 102 ? -3.369 2.755 4.866 1.00 95.94 102 THR A O 1
ATOM 865 N N . ASP A 1 103 ? -4.007 4.896 4.573 1.00 95.81 103 ASP A N 1
ATOM 866 C CA . ASP A 1 103 ? -4.338 5.176 5.980 1.00 95.81 103 ASP A CA 1
ATOM 867 C C . ASP A 1 103 ? -5.484 4.279 6.497 1.00 95.81 103 ASP A C 1
ATOM 869 O O . ASP A 1 103 ? -5.576 3.999 7.695 1.00 95.81 103 ASP A O 1
ATOM 873 N N . LEU A 1 104 ? -6.338 3.758 5.600 1.00 97.06 104 LEU A N 1
ATOM 874 C CA . LEU A 1 104 ? -7.398 2.814 5.975 1.00 97.06 104 LEU A CA 1
ATOM 875 C C . LEU A 1 104 ? -6.840 1.558 6.644 1.00 97.06 104 LEU A C 1
ATOM 877 O O . LEU A 1 104 ? -7.504 1.008 7.517 1.00 97.06 104 LEU A O 1
ATOM 881 N N . VAL A 1 105 ? -5.639 1.110 6.258 1.00 97.81 105 VAL A N 1
ATOM 882 C CA . VAL A 1 105 ? -5.029 -0.111 6.801 1.00 97.81 105 VAL A CA 1
ATOM 883 C C . VAL A 1 105 ? -4.861 0.006 8.311 1.00 97.81 105 VAL A C 1
ATOM 885 O O . VAL A 1 105 ? -5.308 -0.875 9.040 1.00 97.81 105 VAL A O 1
ATOM 888 N N . GLU A 1 106 ? -4.291 1.112 8.787 1.00 97.00 106 GLU A N 1
ATOM 889 C CA . GLU A 1 106 ? -4.078 1.333 10.219 1.00 97.00 106 GLU A CA 1
ATOM 890 C C . GLU A 1 106 ? -5.404 1.462 10.971 1.00 97.00 106 GLU A C 1
ATOM 892 O O . GLU A 1 106 ? -5.577 0.840 12.018 1.00 97.00 106 GLU A O 1
ATOM 897 N N . PHE A 1 107 ? -6.374 2.202 10.421 1.00 97.00 107 PHE A N 1
ATOM 898 C CA . PHE A 1 107 ? -7.693 2.345 11.051 1.00 97.00 107 PHE A CA 1
ATOM 899 C C . PHE A 1 107 ? -8.410 0.998 11.182 1.00 97.00 107 PHE A C 1
ATOM 901 O O . PHE A 1 107 ? -8.965 0.685 12.231 1.00 97.00 107 PHE A O 1
ATOM 908 N N . MET A 1 108 ? -8.357 0.181 10.132 1.00 97.69 108 MET A N 1
ATOM 909 C CA . MET A 1 108 ? -8.944 -1.153 10.110 1.00 97.69 108 MET A CA 1
ATOM 910 C C . MET A 1 108 ? -8.261 -2.092 11.109 1.00 97.69 108 MET A C 1
ATOM 912 O O . MET A 1 108 ? -8.943 -2.808 11.842 1.00 97.69 108 MET A O 1
ATOM 916 N N . VAL A 1 109 ? -6.928 -2.096 11.152 1.00 97.75 109 VAL A N 1
ATOM 917 C CA . VAL A 1 109 ? -6.150 -2.978 12.034 1.00 97.75 109 VAL A CA 1
ATOM 918 C C . VAL A 1 109 ? -6.372 -2.635 13.507 1.00 97.75 109 VAL A C 1
ATOM 920 O O . VAL A 1 109 ? -6.560 -3.550 14.308 1.00 97.75 109 VAL A O 1
ATOM 923 N N . VAL A 1 110 ? -6.417 -1.345 13.867 1.00 96.94 110 VAL A N 1
ATOM 924 C CA . VAL A 1 110 ? -6.708 -0.894 15.244 1.00 96.94 110 VAL A CA 1
ATOM 925 C C . VAL A 1 110 ? -8.070 -1.400 15.731 1.00 96.94 110 VAL A C 1
ATOM 927 O O . VAL A 1 110 ? -8.207 -1.778 16.893 1.00 96.94 110 VAL A O 1
ATOM 930 N N . ASP A 1 111 ? -9.049 -1.488 14.835 1.00 97.00 111 ASP A N 1
ATOM 931 C CA . ASP A 1 111 ? -10.393 -1.991 15.131 1.00 97.00 111 ASP A CA 1
ATOM 932 C C . ASP A 1 111 ? -10.514 -3.528 15.033 1.00 97.00 111 ASP A C 1
ATOM 934 O O . ASP A 1 111 ? -11.610 -4.083 15.142 1.00 97.00 111 ASP A O 1
ATOM 938 N N . GLY A 1 112 ? -9.405 -4.241 14.810 1.00 97.12 112 GLY A N 1
ATOM 939 C CA . GLY A 1 112 ? -9.363 -5.704 14.741 1.00 97.12 112 GLY A CA 1
ATOM 940 C C . GLY A 1 112 ? -9.756 -6.308 13.388 1.00 97.12 112 GLY A C 1
ATOM 941 O O . GLY A 1 112 ? -9.909 -7.530 13.289 1.00 97.12 112 GLY A O 1
ATOM 942 N N . CYS A 1 113 ? -9.905 -5.500 12.334 1.00 98.00 113 CYS A N 1
ATOM 943 C CA . CYS A 1 113 ? -10.105 -6.017 10.980 1.00 98.00 113 CYS A CA 1
ATOM 944 C C . CYS A 1 113 ? -8.831 -6.702 10.465 1.00 98.00 113 CYS A C 1
ATOM 946 O O . CYS A 1 113 ? -7.702 -6.340 10.798 1.00 98.00 113 CYS A O 1
ATOM 948 N N . ARG A 1 114 ? -9.005 -7.695 9.592 1.00 98.00 114 ARG A N 1
ATOM 949 C CA . ARG A 1 114 ? -7.896 -8.465 9.021 1.00 98.00 114 ARG A CA 1
ATOM 950 C C . ARG A 1 114 ? -7.488 -7.896 7.669 1.00 98.00 114 ARG A C 1
ATOM 952 O O . ARG A 1 114 ? -8.265 -7.971 6.719 1.00 98.00 114 ARG A O 1
ATOM 959 N N . VAL A 1 115 ? -6.252 -7.414 7.554 1.00 98.62 115 VAL A N 1
ATOM 960 C CA . VAL A 1 115 ? -5.682 -6.954 6.280 1.00 98.62 115 VAL A CA 1
ATOM 961 C C . VAL A 1 115 ? -4.645 -7.959 5.775 1.00 98.62 115 VAL A C 1
ATOM 963 O O . VAL A 1 115 ? -3.625 -8.216 6.416 1.00 98.62 115 VAL A O 1
ATOM 966 N N . GLY A 1 116 ? -4.935 -8.572 4.630 1.00 98.25 116 GLY A N 1
ATOM 967 C CA . GLY A 1 116 ? -4.055 -9.522 3.953 1.00 98.25 116 GLY A CA 1
ATOM 968 C C . GLY A 1 116 ? -3.283 -8.882 2.802 1.00 98.25 116 GLY A C 1
ATOM 969 O O . GLY A 1 116 ? -3.507 -7.728 2.436 1.00 98.25 116 GLY A O 1
ATOM 970 N N . TYR A 1 117 ? -2.403 -9.660 2.180 1.00 98.19 117 TYR A N 1
ATOM 971 C CA . TYR A 1 117 ? -1.713 -9.252 0.962 1.00 98.19 117 TYR A CA 1
ATOM 972 C C . TYR A 1 117 ? -1.542 -10.424 -0.004 1.00 98.19 117 TYR A C 1
ATOM 974 O O . TYR A 1 117 ? -1.470 -11.581 0.402 1.00 98.19 117 TYR A O 1
ATOM 982 N N . VAL A 1 118 ? -1.434 -10.102 -1.290 1.00 97.50 118 VAL A N 1
ATOM 983 C CA . VAL A 1 118 ? -1.010 -11.023 -2.348 1.00 97.50 118 VAL A CA 1
ATOM 984 C C . VAL A 1 118 ? 0.227 -10.438 -2.999 1.00 97.50 118 VAL A C 1
ATOM 986 O O . VAL A 1 118 ? 0.260 -9.249 -3.293 1.00 97.50 118 VAL A O 1
ATOM 989 N N . VAL A 1 119 ? 1.227 -11.274 -3.265 1.00 96.88 119 VAL A N 1
ATOM 990 C CA . VAL A 1 119 ? 2.434 -10.842 -3.972 1.00 96.88 119 VAL A CA 1
ATOM 991 C C . VAL A 1 119 ? 2.265 -11.061 -5.475 1.00 96.88 119 VAL A C 1
ATOM 993 O O . VAL A 1 119 ? 1.913 -12.163 -5.920 1.00 96.88 119 VAL A O 1
ATOM 996 N N . CYS A 1 120 ? 2.499 -10.007 -6.253 1.00 95.00 120 CYS A N 1
ATOM 997 C CA . CYS A 1 120 ? 2.603 -10.090 -7.700 1.00 95.00 120 CYS A CA 1
ATOM 998 C C . CYS A 1 120 ? 3.823 -10.931 -8.090 1.00 95.00 120 CYS A C 1
ATOM 1000 O O . CYS A 1 120 ? 4.880 -10.802 -7.477 1.00 95.00 120 CYS A O 1
ATOM 1002 N N . ALA A 1 121 ? 3.654 -11.831 -9.060 1.00 90.88 121 ALA A N 1
ATOM 1003 C CA . ALA A 1 121 ? 4.737 -12.725 -9.468 1.00 90.88 121 ALA A CA 1
ATOM 1004 C C . ALA A 1 121 ? 5.774 -11.985 -10.319 1.00 90.88 121 ALA A C 1
ATOM 1006 O O . ALA A 1 121 ? 6.968 -12.180 -10.120 1.00 90.88 121 ALA A O 1
ATOM 1007 N N . ASP A 1 122 ? 5.298 -11.129 -11.222 1.00 90.44 122 ASP A N 1
ATOM 1008 C CA . ASP A 1 122 ? 6.121 -10.207 -11.994 1.00 90.44 122 ASP A CA 1
ATOM 1009 C C . ASP A 1 122 ? 6.060 -8.818 -11.345 1.00 90.44 122 ASP A C 1
ATOM 1011 O O . ASP A 1 122 ? 4.978 -8.265 -11.129 1.00 90.44 122 ASP A O 1
ATOM 1015 N N . GLU A 1 123 ? 7.217 -8.261 -11.002 1.00 87.50 123 GLU A N 1
ATOM 1016 C CA . GLU A 1 123 ? 7.332 -6.915 -10.435 1.00 87.50 123 GLU A CA 1
ATOM 1017 C C . GLU A 1 123 ? 7.009 -5.805 -11.445 1.00 87.50 123 GLU A C 1
ATOM 1019 O O . GLU A 1 123 ? 6.663 -4.697 -11.035 1.00 87.50 123 GLU A O 1
ATOM 1024 N N . HIS A 1 124 ? 7.061 -6.102 -12.747 1.00 88.19 124 HIS A N 1
ATOM 1025 C CA . HIS A 1 124 ? 6.764 -5.141 -13.805 1.00 88.19 124 HIS A CA 1
ATOM 1026 C C . HIS A 1 124 ? 5.263 -4.944 -14.029 1.00 88.19 124 HIS A C 1
ATOM 1028 O O . HIS A 1 124 ? 4.853 -3.864 -14.448 1.00 88.19 124 HIS A O 1
ATOM 1034 N N . GLU A 1 125 ? 4.436 -5.953 -13.732 1.00 88.50 125 GLU A N 1
ATOM 1035 C CA . GLU A 1 125 ? 2.973 -5.873 -13.862 1.00 88.50 125 GLU A CA 1
ATOM 1036 C C . GLU A 1 125 ? 2.362 -4.688 -13.078 1.00 88.50 125 GLU A C 1
ATOM 1038 O O . GLU A 1 125 ? 1.543 -3.966 -13.650 1.00 88.50 125 GLU A O 1
ATOM 1043 N N . PRO A 1 126 ? 2.719 -4.455 -11.797 1.00 90.31 126 PRO A N 1
ATOM 1044 C CA . PRO A 1 126 ? 2.233 -3.313 -11.024 1.00 90.31 126 PRO A CA 1
ATOM 1045 C C . PRO A 1 126 ? 3.143 -2.076 -11.093 1.00 90.31 126 PRO A C 1
ATOM 1047 O O . PRO A 1 126 ? 2.954 -1.152 -10.302 1.00 90.31 126 PRO A O 1
ATOM 1050 N N . MET A 1 127 ? 4.153 -2.051 -11.967 1.00 88.06 127 MET A N 1
ATOM 1051 C CA . MET A 1 127 ? 5.111 -0.947 -12.007 1.00 88.06 127 MET A CA 1
ATOM 1052 C C . MET A 1 127 ? 4.426 0.375 -12.390 1.00 88.06 127 MET A C 1
ATOM 1054 O O . MET A 1 127 ? 3.766 0.477 -13.423 1.00 88.06 127 MET A O 1
ATOM 1058 N N . GLY A 1 128 ? 4.638 1.409 -11.575 1.00 86.69 128 GLY A N 1
ATOM 1059 C CA . GLY A 1 128 ? 4.254 2.787 -11.865 1.00 86.69 128 GLY A CA 1
ATOM 1060 C C . GLY A 1 128 ? 5.099 3.426 -12.971 1.00 86.69 128 GLY A C 1
ATOM 1061 O O . GLY A 1 128 ? 6.266 3.078 -13.179 1.00 86.69 128 GLY A O 1
ATOM 1062 N N . VAL A 1 129 ? 4.492 4.378 -13.678 1.00 90.44 129 VAL A N 1
ATOM 1063 C CA . VAL A 1 129 ? 5.131 5.167 -14.737 1.00 90.44 129 VAL A CA 1
ATOM 1064 C C . VAL A 1 129 ? 5.046 6.642 -14.356 1.00 90.44 129 VAL A C 1
ATOM 1066 O O . VAL A 1 129 ? 4.089 7.330 -14.706 1.00 90.44 129 VAL A O 1
ATOM 1069 N N . ASP A 1 130 ? 6.051 7.105 -13.618 1.00 88.62 130 ASP A N 1
ATOM 1070 C CA . ASP A 1 130 ? 6.082 8.444 -13.011 1.00 88.62 130 ASP A CA 1
ATOM 1071 C C . ASP A 1 130 ? 7.072 9.396 -13.705 1.00 88.62 130 ASP A C 1
ATOM 1073 O O . ASP A 1 130 ? 7.057 10.607 -13.485 1.00 88.62 130 ASP A O 1
ATOM 1077 N N . ASP A 1 131 ? 7.936 8.860 -14.570 1.00 90.44 131 ASP A N 1
ATOM 1078 C CA . ASP A 1 131 ? 8.989 9.603 -15.261 1.00 90.44 131 ASP A CA 1
ATOM 1079 C C . ASP A 1 131 ? 9.281 9.038 -16.673 1.00 90.44 131 ASP A C 1
ATOM 1081 O O . ASP A 1 131 ? 8.911 7.898 -16.984 1.00 90.44 131 ASP A O 1
ATOM 1085 N N . PRO A 1 132 ? 9.964 9.789 -17.561 1.00 94.62 132 PRO A N 1
ATOM 1086 C CA . PRO A 1 132 ? 10.256 9.325 -18.920 1.00 94.62 132 PRO A CA 1
ATOM 1087 C C . PRO A 1 132 ? 11.069 8.022 -19.010 1.00 94.62 132 PRO A C 1
ATOM 1089 O O . PRO A 1 132 ? 10.902 7.271 -19.971 1.00 94.62 132 PRO A O 1
ATOM 1092 N N . VAL A 1 133 ? 11.934 7.730 -18.031 1.00 91.62 133 VAL A N 1
ATOM 1093 C CA . VAL A 1 133 ? 12.731 6.493 -17.994 1.00 91.62 133 VAL A CA 1
ATOM 1094 C C . VAL A 1 133 ? 11.822 5.303 -17.693 1.00 91.62 133 VAL A C 1
ATOM 1096 O O . VAL A 1 133 ? 11.873 4.295 -18.400 1.00 91.62 133 VAL A O 1
ATOM 1099 N N . SER A 1 134 ? 10.938 5.435 -16.700 1.00 90.44 134 SER A N 1
ATOM 1100 C CA . SER A 1 134 ? 9.930 4.418 -16.380 1.00 90.44 134 SER A CA 1
ATOM 1101 C C . SER A 1 134 ? 8.966 4.159 -17.548 1.00 90.44 134 SER A C 1
ATOM 1103 O O . SER A 1 134 ? 8.622 3.006 -17.809 1.00 90.44 134 SER A O 1
ATOM 1105 N N . LEU A 1 135 ? 8.610 5.194 -18.322 1.00 94.50 135 LEU A N 1
ATOM 1106 C CA . LEU A 1 135 ? 7.771 5.058 -19.516 1.00 94.50 135 LEU A CA 1
ATOM 1107 C C . LEU A 1 135 ? 8.471 4.251 -20.614 1.00 94.50 135 LEU A C 1
ATOM 1109 O O . LEU A 1 135 ? 7.885 3.313 -21.156 1.00 94.50 135 LEU A O 1
ATOM 1113 N N . ALA A 1 136 ? 9.727 4.586 -20.923 1.00 94.25 136 ALA A N 1
ATOM 1114 C CA . ALA A 1 136 ? 10.510 3.860 -21.920 1.00 94.25 136 ALA A CA 1
ATOM 1115 C C . ALA A 1 136 ? 10.673 2.378 -21.540 1.00 94.25 136 ALA A C 1
ATOM 1117 O O . ALA A 1 136 ? 10.583 1.493 -22.395 1.00 94.25 136 ALA A O 1
ATOM 1118 N N . TRP A 1 137 ? 10.860 2.095 -20.246 1.00 90.31 137 TRP A N 1
ATOM 1119 C CA . TRP A 1 137 ? 10.917 0.728 -19.739 1.00 90.31 137 TRP A CA 1
ATOM 1120 C C . TRP A 1 137 ? 9.587 -0.014 -19.905 1.00 90.31 137 TRP A C 1
ATOM 1122 O O . TRP A 1 137 ? 9.568 -1.105 -20.476 1.00 90.31 137 TRP A O 1
ATOM 1132 N N . ALA A 1 138 ? 8.468 0.590 -19.490 1.00 92.12 138 ALA A N 1
ATOM 1133 C CA . ALA A 1 138 ? 7.137 -0.003 -19.634 1.00 92.12 138 ALA A CA 1
ATOM 1134 C C . ALA A 1 138 ? 6.815 -0.342 -21.100 1.00 92.12 138 ALA A C 1
ATOM 1136 O O . ALA A 1 138 ? 6.322 -1.431 -21.397 1.00 92.12 138 ALA A O 1
ATOM 1137 N N . GLN A 1 139 ? 7.163 0.549 -22.035 1.00 93.62 139 GLN A N 1
ATOM 1138 C CA . GLN A 1 139 ? 6.999 0.309 -23.471 1.00 93.62 139 GLN A CA 1
ATOM 1139 C C . GLN A 1 139 ? 7.817 -0.893 -23.956 1.00 93.62 139 GLN A C 1
ATOM 1141 O O . GLN A 1 139 ? 7.309 -1.708 -24.726 1.00 93.62 139 GLN A O 1
ATOM 1146 N N . LYS A 1 140 ? 9.065 -1.034 -23.492 1.00 93.19 140 LYS A N 1
ATOM 1147 C CA . LYS A 1 140 ? 9.927 -2.171 -23.839 1.00 93.19 140 LYS A CA 1
ATOM 1148 C C . LYS A 1 140 ? 9.353 -3.494 -23.326 1.00 93.19 140 LYS A C 1
ATOM 1150 O O . LYS A 1 140 ? 9.302 -4.458 -24.087 1.00 93.19 140 LYS A O 1
ATOM 1155 N N . VAL A 1 141 ? 8.911 -3.534 -22.067 1.00 89.81 141 VAL A N 1
ATOM 1156 C CA . VAL A 1 141 ? 8.289 -4.725 -21.461 1.00 89.81 141 VAL A CA 1
ATOM 1157 C C . VAL A 1 141 ? 7.015 -5.112 -22.213 1.00 89.81 141 VAL A C 1
ATOM 1159 O O . VAL A 1 141 ? 6.824 -6.281 -22.549 1.00 89.81 141 VAL A O 1
ATOM 1162 N N . TYR A 1 142 ? 6.175 -4.128 -22.540 1.00 90.19 142 TYR A N 1
ATOM 1163 C CA . TYR A 1 142 ? 4.935 -4.352 -23.278 1.00 90.19 142 TYR A CA 1
ATOM 1164 C C . TYR A 1 142 ? 5.187 -4.872 -24.701 1.00 90.19 142 TYR A C 1
ATOM 1166 O O . TYR A 1 142 ? 4.572 -5.849 -25.127 1.00 90.19 142 TYR A O 1
ATOM 1174 N N . ALA A 1 143 ? 6.138 -4.274 -25.426 1.00 91.88 143 ALA A N 1
ATOM 1175 C CA . ALA A 1 143 ? 6.520 -4.728 -26.761 1.00 91.88 143 ALA A CA 1
ATOM 1176 C C . ALA A 1 143 ? 7.099 -6.153 -26.749 1.00 91.88 143 ALA A C 1
ATOM 1178 O O . ALA A 1 143 ? 6.799 -6.943 -27.641 1.00 91.88 143 ALA A O 1
ATOM 1179 N N . ALA A 1 144 ? 7.899 -6.504 -25.736 1.00 88.94 144 ALA A N 1
ATOM 1180 C CA . ALA A 1 144 ? 8.415 -7.862 -25.578 1.00 88.94 144 ALA A CA 1
ATOM 1181 C C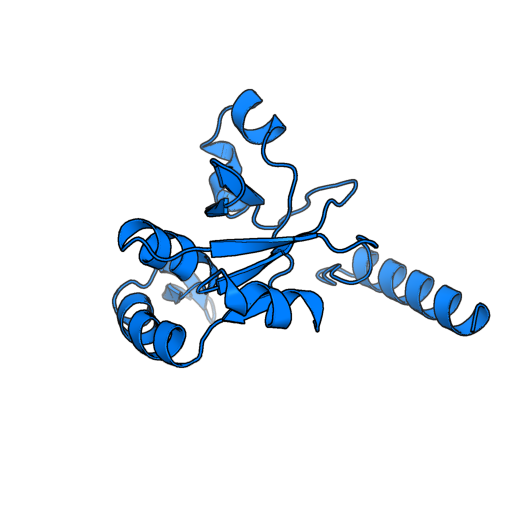 . ALA A 1 144 ? 7.280 -8.880 -25.375 1.00 88.94 144 ALA A C 1
ATOM 1183 O O . ALA A 1 144 ? 7.289 -9.920 -26.028 1.00 88.94 144 ALA A O 1
ATOM 1184 N N . HIS A 1 145 ? 6.279 -8.543 -24.553 1.00 83.81 145 HIS A N 1
ATOM 1185 C CA . HIS A 1 145 ? 5.100 -9.384 -24.336 1.00 83.81 145 HIS A CA 1
ATOM 1186 C C . HIS A 1 145 ? 4.295 -9.625 -25.618 1.00 83.81 145 HIS A C 1
ATOM 1188 O O . HIS A 1 145 ? 3.909 -10.762 -25.886 1.00 83.81 145 HIS A O 1
ATOM 1194 N N . LEU A 1 146 ? 4.083 -8.585 -26.434 1.00 80.38 146 LEU A N 1
ATOM 1195 C CA . LEU A 1 146 ? 3.393 -8.708 -27.725 1.00 80.38 146 LEU A CA 1
ATOM 1196 C C . LEU A 1 146 ? 4.123 -9.636 -28.699 1.00 80.38 146 LEU A C 1
ATOM 1198 O O . LEU A 1 146 ? 3.479 -10.346 -29.457 1.00 80.38 146 LEU A O 1
ATOM 1202 N N . ASN A 1 147 ? 5.455 -9.634 -28.675 1.00 74.31 147 ASN A N 1
ATOM 1203 C CA . ASN A 1 147 ? 6.267 -10.477 -29.553 1.00 74.31 147 ASN A CA 1
ATOM 1204 C C . ASN A 1 147 ? 6.402 -11.925 -29.051 1.00 74.31 147 ASN A C 1
ATOM 1206 O O . ASN A 1 147 ? 6.917 -12.773 -29.777 1.00 74.31 147 ASN A O 1
ATOM 1210 N N . SER A 1 148 ? 5.995 -12.199 -27.809 1.00 66.88 148 SER A N 1
ATOM 1211 C CA . SER A 1 148 ? 6.018 -13.534 -27.194 1.00 66.88 148 SER A CA 1
ATOM 1212 C C . SER A 1 148 ? 4.655 -14.240 -27.165 1.00 66.88 148 SER A C 1
ATOM 1214 O O . SER A 1 148 ? 4.587 -15.382 -26.710 1.00 66.88 148 SER A O 1
ATOM 1216 N N . ALA A 1 149 ? 3.593 -13.561 -27.609 1.00 53.38 149 ALA A N 1
ATOM 1217 C CA . ALA A 1 149 ? 2.212 -14.045 -27.660 1.00 53.38 149 ALA A CA 1
ATOM 1218 C C . ALA A 1 149 ? 1.818 -14.467 -29.082 1.00 53.38 149 ALA A C 1
ATOM 1220 O O . ALA A 1 149 ? 1.022 -15.427 -29.196 1.00 53.38 149 ALA A O 1
#

Secondary structure (DSSP, 8-state):
-HHHHHHTTT-SEEEEEE--SS-TT--EEEEETTEEEEEE-GGGGGGS-HHHHHH--PEEEEEEEE-HHHHHHHHHHHHTSPEEEEEEETTEEEEEEE--TTHHHHHHHHTT--EEEEE-SSSSTT----SHHHHHHHHHHHHHHHHT-

Radius of gyration: 17.25 Å; chains: 1; bounding box: 38×46×45 Å

pLDDT: mean 93.14, std 5.89, range [53.38, 98.62]